Protein AF-A0A9X7W2S7-F1 (afdb_monomer_lite)

Sequence (105 aa):
MTNEELRSALQFMMDQVHQTAVSKGWYEQPVAFTTHIALAHSELSEALEADRKNHGRDKVAEELADVLIRTLDMAAAHNLDLAGALVEKMEKNKSRSYRHGGLKY

Foldseek 3Di:
DDLVVQLVVLLVLLCVLQVVCVVVVVPVDQDDLVNLVVQLVVLVVQLVVCVVVVVDPVSNVVSVVSNVSSVSNSCVSVVHSVSVVVSVVVVVVVPDDDCPPVDDD

InterPro domains:
  IPR004518 NTP pyrophosphohydrolase MazG-like domain [PF03819] (41-97)

Organism: NCBI:txid2931921

Radius of gyration: 16.15 Å; chains: 1; bounding box: 36×32×43 Å

pLDDT: mean 94.14, std 9.91, range [49.78, 98.69]

Structure (mmCIF, N/CA/C/O backbone):
data_AF-A0A9X7W2S7-F1
#
_entry.id   AF-A0A9X7W2S7-F1
#
loop_
_atom_site.group_PDB
_atom_site.id
_atom_site.type_symbol
_atom_site.label_atom_id
_atom_site.label_alt_id
_atom_site.label_comp_id
_atom_site.label_asym_id
_atom_site.label_entity_id
_atom_site.label_seq_id
_atom_site.pdbx_PDB_ins_code
_atom_site.Cartn_x
_atom_site.Cartn_y
_atom_site.Cartn_z
_atom_site.occupancy
_atom_site.B_iso_or_equiv
_atom_site.auth_seq_id
_atom_site.auth_comp_id
_atom_site.auth_asym_id
_atom_site.auth_atom_id
_atom_site.pdbx_PDB_model_num
ATOM 1 N N . MET A 1 1 ? -7.680 18.663 8.615 1.00 79.00 1 MET A N 1
ATOM 2 C CA . MET A 1 1 ? -8.279 17.391 8.200 1.00 79.00 1 MET A CA 1
ATOM 3 C C . MET A 1 1 ? -8.768 16.657 9.441 1.00 79.00 1 MET A C 1
ATOM 5 O O . MET A 1 1 ? -7.962 16.443 10.342 1.00 79.00 1 MET A O 1
ATOM 9 N N . THR A 1 2 ? -10.060 16.361 9.543 1.00 93.75 2 THR A N 1
ATOM 10 C CA . THR A 1 2 ? -10.662 15.541 10.603 1.00 93.75 2 THR A CA 1
ATOM 11 C C . THR A 1 2 ? -10.361 14.054 10.370 1.00 93.75 2 THR A C 1
ATOM 13 O O . THR A 1 2 ? -9.898 13.664 9.298 1.00 93.75 2 THR A O 1
ATOM 16 N N . ASN A 1 3 ? -10.632 13.201 11.363 1.00 92.88 3 ASN A N 1
ATOM 17 C CA . ASN A 1 3 ? -10.492 11.747 11.210 1.00 92.88 3 ASN A CA 1
ATOM 18 C C . ASN A 1 3 ? -11.445 11.174 10.151 1.00 92.88 3 ASN A C 1
ATOM 20 O O . ASN A 1 3 ? -11.099 10.221 9.459 1.00 92.88 3 ASN A O 1
ATOM 24 N N . GLU A 1 4 ? -12.619 11.781 9.998 1.00 95.00 4 GLU A N 1
ATOM 25 C CA . GLU A 1 4 ? -13.593 11.422 8.970 1.00 95.00 4 GLU A CA 1
ATOM 26 C C . GLU A 1 4 ? -13.116 11.828 7.570 1.00 95.00 4 GLU A C 1
ATOM 28 O O . GLU A 1 4 ? -13.181 11.024 6.639 1.00 95.00 4 GLU A O 1
ATOM 33 N N . GLU A 1 5 ? -12.554 13.033 7.428 1.00 96.25 5 GLU A N 1
ATOM 34 C CA . GLU A 1 5 ? -11.942 13.485 6.174 1.00 96.25 5 GLU A CA 1
ATOM 35 C C . GLU A 1 5 ? -10.741 12.602 5.797 1.00 96.25 5 GLU A C 1
ATOM 37 O O . GLU A 1 5 ? -10.611 12.206 4.641 1.00 96.25 5 GLU A O 1
ATOM 42 N N . LEU A 1 6 ? -9.902 12.220 6.772 1.00 94.62 6 LEU A N 1
ATOM 43 C CA . LEU A 1 6 ? -8.776 11.305 6.553 1.00 94.62 6 LEU A CA 1
ATOM 44 C C . LEU A 1 6 ? -9.254 9.920 6.102 1.00 94.62 6 LEU A C 1
ATOM 46 O O . LEU A 1 6 ? -8.735 9.384 5.123 1.00 94.62 6 LEU A O 1
ATOM 50 N N . ARG A 1 7 ? -10.254 9.349 6.787 1.00 96.56 7 ARG A N 1
ATOM 51 C CA . ARG A 1 7 ? -10.842 8.057 6.412 1.00 96.56 7 ARG A CA 1
ATOM 52 C C . ARG A 1 7 ? -11.393 8.099 4.989 1.00 96.56 7 ARG A C 1
ATOM 54 O O . ARG A 1 7 ? -11.119 7.196 4.207 1.00 96.56 7 ARG A O 1
ATOM 61 N N . SER A 1 8 ? -12.125 9.159 4.655 1.00 97.56 8 SER A N 1
ATOM 62 C CA . SER A 1 8 ? -12.715 9.347 3.327 1.00 97.56 8 SER A CA 1
ATOM 63 C C . SER A 1 8 ? -11.643 9.466 2.244 1.00 97.56 8 SER A C 1
ATOM 65 O O . SER A 1 8 ? -11.761 8.841 1.195 1.00 97.56 8 SER A O 1
ATOM 67 N N . ALA A 1 9 ? -10.561 10.204 2.512 1.00 97.12 9 ALA A N 1
ATOM 68 C CA . ALA A 1 9 ? -9.435 10.320 1.590 1.00 97.12 9 ALA A CA 1
ATOM 69 C C . ALA A 1 9 ? -8.731 8.971 1.358 1.00 97.12 9 ALA A C 1
ATOM 71 O O . ALA A 1 9 ? -8.415 8.629 0.221 1.00 97.12 9 ALA A O 1
ATOM 72 N N . LEU A 1 10 ? -8.515 8.182 2.416 1.00 97.00 10 LEU A N 1
ATOM 73 C CA . LEU A 1 10 ? -7.938 6.837 2.313 1.00 97.00 10 LEU A CA 1
ATOM 74 C C . LEU A 1 10 ? -8.834 5.884 1.528 1.00 97.00 10 LEU A C 1
ATOM 76 O O . LEU A 1 10 ? -8.336 5.188 0.648 1.00 97.00 10 LEU A O 1
ATOM 80 N N . GLN A 1 11 ? -10.139 5.890 1.804 1.00 98.12 11 GLN A N 1
ATOM 81 C CA . GLN A 1 11 ? -11.098 5.080 1.059 1.00 98.12 11 GL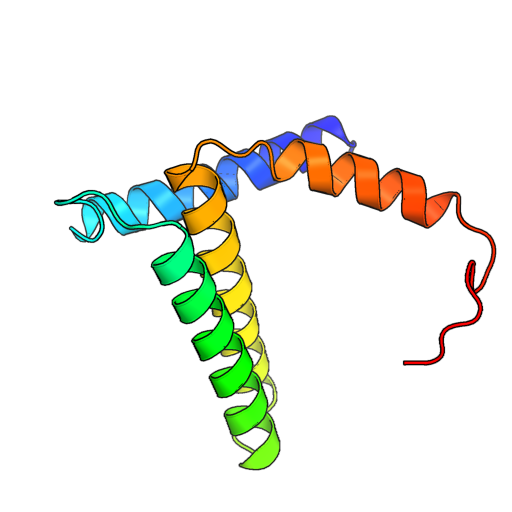N A CA 1
ATOM 82 C C . GLN A 1 11 ? -11.091 5.453 -0.427 1.00 98.12 11 GLN A C 1
ATOM 84 O O . GLN A 1 11 ? -10.988 4.577 -1.277 1.00 98.12 11 GLN A O 1
ATOM 89 N N . PHE A 1 12 ? -11.094 6.751 -0.740 1.00 98.19 12 PHE A N 1
ATOM 90 C CA . PHE A 1 12 ? -10.993 7.222 -2.118 1.00 98.19 12 PHE A CA 1
ATOM 91 C C . PHE A 1 12 ? -9.719 6.711 -2.810 1.00 98.19 12 PHE A C 1
ATOM 93 O O . PHE A 1 12 ? -9.786 6.225 -3.936 1.00 98.19 12 PHE A O 1
ATOM 100 N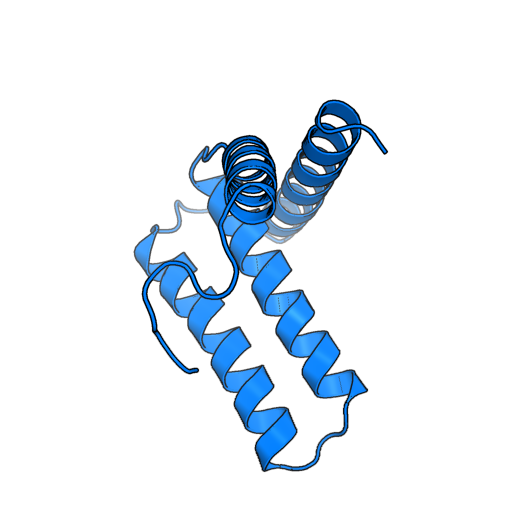 N . MET A 1 13 ? -8.560 6.764 -2.143 1.00 98.31 13 MET A N 1
ATOM 101 C CA . MET A 1 13 ? -7.310 6.231 -2.703 1.00 98.31 13 MET A CA 1
ATOM 102 C C . MET A 1 13 ? -7.368 4.716 -2.934 1.00 98.31 13 MET A C 1
ATOM 104 O O . MET A 1 13 ? -6.924 4.257 -3.985 1.00 98.31 13 MET A O 1
ATOM 108 N N . MET A 1 14 ? -7.931 3.949 -1.992 1.00 98.50 14 MET A N 1
ATOM 109 C CA . MET A 1 14 ? -8.139 2.503 -2.153 1.00 98.50 14 MET A CA 1
ATOM 110 C C . MET A 1 14 ? -8.990 2.201 -3.385 1.00 98.50 14 MET A C 1
ATOM 112 O O . MET A 1 14 ? -8.601 1.375 -4.209 1.00 98.50 14 MET A O 1
ATOM 116 N N . ASP A 1 15 ? -10.101 2.919 -3.545 1.00 98.25 15 ASP A N 1
ATOM 117 C CA . ASP A 1 15 ? -11.012 2.732 -4.669 1.00 98.25 15 ASP A CA 1
ATOM 118 C C . ASP A 1 15 ? -10.322 3.054 -6.002 1.00 98.25 15 ASP A C 1
ATOM 120 O O . ASP A 1 15 ? -10.442 2.288 -6.955 1.00 98.25 15 ASP A O 1
ATOM 124 N N . GLN A 1 16 ? -9.558 4.150 -6.081 1.00 98.69 16 GLN A N 1
ATOM 125 C CA . GLN A 1 16 ? -8.836 4.532 -7.302 1.00 98.69 16 GLN A CA 1
ATOM 126 C C . GLN A 1 16 ? -7.755 3.521 -7.693 1.00 98.69 16 GLN A C 1
ATOM 128 O O . GLN A 1 16 ? -7.644 3.142 -8.864 1.00 98.69 16 GLN A O 1
ATOM 133 N N . VAL A 1 17 ? -6.967 3.069 -6.717 1.00 98.44 17 VAL A N 1
ATOM 134 C CA . VAL A 1 17 ? -5.928 2.059 -6.932 1.00 98.44 17 VAL A CA 1
ATOM 135 C C . VAL A 1 17 ? -6.554 0.753 -7.420 1.00 98.44 17 VAL A C 1
ATOM 137 O O . VAL A 1 17 ? -6.137 0.216 -8.449 1.00 98.44 17 VAL A O 1
ATOM 140 N N . HIS A 1 18 ? -7.601 0.283 -6.741 1.00 98.56 18 HIS A N 1
ATOM 141 C CA . HIS A 1 18 ? -8.242 -0.980 -7.080 1.00 98.56 18 HIS A CA 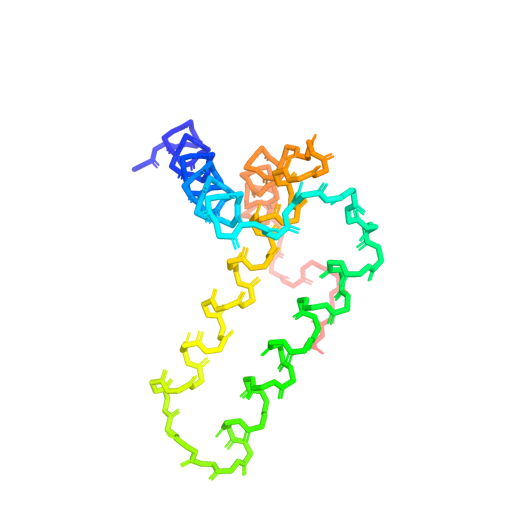1
ATOM 142 C C . HIS A 1 18 ? -8.957 -0.925 -8.434 1.00 98.56 18 HIS A C 1
ATOM 144 O O . HIS A 1 18 ? -8.789 -1.816 -9.264 1.00 98.56 18 HIS A O 1
ATOM 150 N N . GLN A 1 19 ? -9.685 0.160 -8.722 1.00 98.62 19 GLN A N 1
ATOM 151 C CA . GLN A 1 19 ? -10.308 0.374 -10.034 1.00 98.62 19 GLN A CA 1
ATOM 152 C C . GLN A 1 19 ? -9.270 0.377 -11.157 1.00 98.62 19 GLN A C 1
ATOM 154 O O . GLN A 1 19 ? -9.499 -0.217 -12.212 1.00 98.62 19 GLN A O 1
ATOM 159 N N . THR A 1 20 ? -8.108 0.993 -10.927 1.00 98.69 20 THR A N 1
ATOM 160 C CA . THR A 1 20 ? -7.004 0.959 -11.888 1.00 98.69 20 THR A CA 1
ATOM 161 C C . THR A 1 20 ? -6.535 -0.475 -12.110 1.00 98.69 20 THR A C 1
ATOM 163 O O . THR A 1 20 ? -6.430 -0.902 -13.260 1.00 98.69 20 THR A O 1
ATOM 166 N N . ALA A 1 21 ? -6.319 -1.251 -11.047 1.00 98.38 21 ALA A N 1
ATOM 167 C CA . ALA A 1 21 ? -5.876 -2.635 -11.164 1.00 98.38 21 ALA A CA 1
ATOM 168 C C . ALA A 1 21 ? -6.902 -3.526 -11.898 1.00 98.38 21 ALA A C 1
ATOM 170 O O . ALA A 1 21 ? -6.539 -4.269 -12.813 1.00 98.38 21 ALA A O 1
ATOM 171 N N . VAL A 1 22 ? -8.194 -3.377 -11.590 1.00 98.44 22 VAL A N 1
ATOM 172 C CA . VAL A 1 22 ? -9.296 -4.044 -12.305 1.00 98.44 22 VAL A CA 1
ATOM 173 C C . VAL A 1 22 ? -9.304 -3.657 -13.785 1.00 98.44 22 VAL A C 1
ATOM 175 O O . VAL A 1 22 ? -9.349 -4.534 -14.644 1.00 98.44 22 VAL A O 1
ATOM 178 N N . SER A 1 23 ? -9.176 -2.365 -14.110 1.00 98.50 23 SER A N 1
ATOM 179 C CA . SER A 1 23 ? -9.162 -1.881 -15.502 1.00 98.50 23 SER A CA 1
ATOM 180 C C . SER A 1 23 ? -7.989 -2.416 -16.334 1.00 98.50 23 SER A C 1
ATOM 182 O O . SER A 1 23 ? -8.039 -2.403 -17.564 1.00 98.50 23 SER A O 1
ATOM 184 N N . LYS A 1 24 ? -6.926 -2.882 -15.669 1.00 98.12 24 LYS A N 1
ATOM 185 C CA . LYS A 1 24 ? -5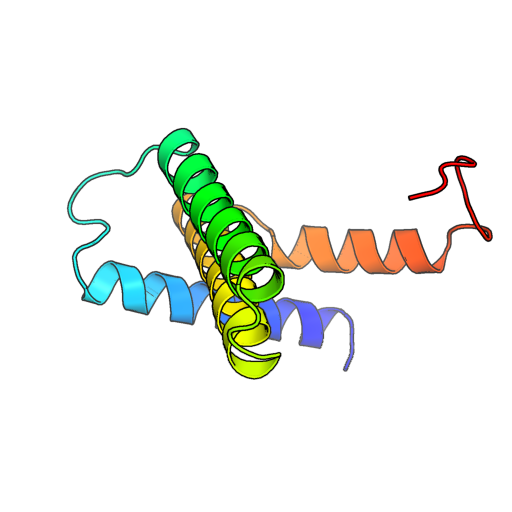.737 -3.482 -16.286 1.00 98.12 24 LYS A CA 1
ATOM 186 C C . LYS A 1 24 ? -5.806 -5.010 -16.371 1.00 98.12 24 LYS A C 1
ATOM 188 O O . LYS A 1 24 ? -4.850 -5.609 -16.850 1.00 98.12 24 LYS A O 1
ATOM 193 N N . GLY A 1 25 ? -6.906 -5.628 -15.937 1.00 98.00 25 GLY A N 1
ATOM 194 C CA . GLY A 1 25 ? -7.122 -7.074 -16.032 1.00 98.00 25 GLY A CA 1
ATOM 195 C C . GLY A 1 25 ? -6.481 -7.895 -14.908 1.00 98.00 25 GLY A C 1
ATOM 196 O O . GLY A 1 25 ? -6.481 -9.119 -14.974 1.00 98.00 25 GLY A O 1
ATOM 197 N N . TRP A 1 26 ? -5.973 -7.266 -13.841 1.00 97.69 26 TRP A N 1
ATOM 198 C CA . TRP A 1 26 ? -5.319 -7.995 -12.740 1.00 97.69 26 TRP A CA 1
ATOM 199 C C . TRP A 1 26 ? -6.273 -8.870 -11.912 1.00 97.69 26 TRP A C 1
ATOM 201 O O . TRP A 1 26 ? -5.819 -9.731 -11.164 1.00 97.69 26 TRP A O 1
ATOM 211 N N . TYR A 1 27 ? -7.583 -8.671 -12.077 1.00 97.62 27 TYR A N 1
ATOM 212 C CA . TYR A 1 27 ? -8.647 -9.370 -11.354 1.00 97.62 27 TYR A CA 1
ATOM 213 C C . TYR A 1 27 ? -9.618 -10.118 -12.282 1.00 97.62 27 TYR A C 1
ATOM 215 O O . TYR A 1 27 ? -10.770 -10.348 -11.923 1.00 97.62 27 TYR A O 1
ATOM 223 N N . GLU A 1 28 ? -9.175 -10.528 -13.478 1.00 97.31 28 GLU A N 1
ATOM 224 C CA . GLU A 1 28 ? -9.955 -11.447 -14.332 1.00 97.31 28 GLU A CA 1
ATOM 225 C C . GLU A 1 28 ? -10.194 -12.811 -13.657 1.00 97.31 28 GLU A C 1
ATOM 227 O O . GLU A 1 28 ? -11.138 -13.525 -13.996 1.00 97.31 28 GLU A O 1
ATOM 232 N N . GLN A 1 29 ? -9.346 -13.164 -12.687 1.00 96.25 29 GLN A N 1
ATOM 233 C CA . GLN A 1 29 ? -9.504 -14.300 -11.785 1.00 96.25 29 GLN A CA 1
ATOM 234 C C . GLN A 1 29 ? -9.316 -13.843 -10.331 1.00 96.25 29 GLN A C 1
ATOM 236 O O . GLN A 1 29 ? -8.608 -12.863 -10.087 1.00 96.25 29 GLN A O 1
ATOM 241 N N . PRO A 1 30 ? -9.897 -14.557 -9.348 1.00 94.06 30 PRO A N 1
ATOM 242 C CA . PRO A 1 30 ? -9.638 -14.281 -7.942 1.00 94.06 30 PRO A CA 1
ATOM 243 C C . PRO A 1 30 ? -8.146 -14.399 -7.610 1.00 94.06 30 PRO A C 1
ATOM 245 O O . PRO A 1 30 ? -7.512 -15.415 -7.901 1.00 94.06 30 PRO A O 1
ATOM 248 N N . VAL A 1 31 ? -7.601 -13.381 -6.946 1.00 97.25 31 VAL A N 1
ATOM 249 C CA . VAL A 1 31 ? -6.222 -13.379 -6.447 1.00 97.25 31 VAL A CA 1
ATOM 250 C C . VAL A 1 31 ? -6.231 -13.756 -4.966 1.00 97.25 31 VAL A C 1
ATOM 252 O O . VAL A 1 31 ? -7.031 -13.256 -4.175 1.00 97.25 31 VAL A O 1
ATOM 255 N N . ALA A 1 32 ? -5.364 -14.688 -4.573 1.00 97.81 32 ALA A N 1
ATOM 256 C CA . ALA A 1 32 ? -5.266 -15.116 -3.183 1.00 97.81 32 ALA A CA 1
ATOM 257 C C . ALA A 1 32 ? -4.612 -14.032 -2.312 1.00 97.81 32 ALA A C 1
ATOM 259 O O . ALA A 1 32 ? -3.648 -13.387 -2.724 1.00 97.81 32 ALA A O 1
ATOM 260 N N . PHE A 1 33 ? -5.055 -13.916 -1.057 1.00 97.75 33 PHE A N 1
ATOM 261 C CA . PHE A 1 33 ? -4.470 -12.978 -0.089 1.00 97.75 33 PHE A CA 1
ATOM 262 C C . PHE A 1 33 ? -2.958 -13.174 0.080 1.00 97.75 33 PHE A C 1
ATOM 264 O O . PHE A 1 33 ? -2.194 -12.215 0.147 1.00 97.75 33 PHE A O 1
ATOM 271 N N . THR A 1 34 ? -2.497 -14.427 0.077 1.00 98.25 34 THR A N 1
ATOM 272 C CA . THR A 1 34 ? -1.070 -14.765 0.162 1.00 98.25 34 THR A CA 1
ATOM 273 C C . THR A 1 34 ? -0.263 -14.235 -1.021 1.00 98.25 34 THR A C 1
ATOM 275 O O . THR A 1 34 ? 0.886 -13.840 -0.835 1.00 98.25 34 THR A O 1
ATOM 278 N N . THR A 1 35 ? -0.855 -14.180 -2.217 1.00 98.31 35 THR A N 1
ATOM 279 C CA . THR A 1 35 ? -0.221 -13.590 -3.401 1.00 98.31 35 THR A CA 1
ATOM 280 C C . THR A 1 35 ? -0.048 -12.086 -3.224 1.00 98.31 35 THR A C 1
ATOM 282 O O . THR A 1 35 ? 1.044 -11.577 -3.456 1.00 98.31 35 THR A O 1
ATOM 285 N N . HIS A 1 36 ? -1.070 -11.377 -2.738 1.00 98.31 36 HIS A N 1
ATOM 286 C CA . HIS A 1 36 ? -0.949 -9.945 -2.454 1.00 98.31 36 HIS A CA 1
ATOM 287 C C . HIS A 1 36 ? 0.111 -9.632 -1.393 1.00 98.31 36 HIS A C 1
ATOM 289 O O . HIS A 1 36 ? 0.883 -8.691 -1.563 1.00 98.31 36 HIS A O 1
ATOM 295 N N . ILE A 1 37 ? 0.203 -10.447 -0.336 1.00 98.38 37 ILE A N 1
ATOM 296 C CA . ILE A 1 37 ? 1.259 -10.310 0.677 1.00 98.38 37 ILE A CA 1
ATOM 297 C C . ILE A 1 37 ? 2.650 -10.458 0.049 1.00 98.38 37 ILE A C 1
ATOM 299 O O . ILE A 1 37 ? 3.542 -9.667 0.352 1.00 98.38 37 ILE A O 1
ATOM 303 N N . ALA A 1 38 ? 2.841 -11.442 -0.834 1.00 98.56 38 ALA A N 1
ATOM 304 C CA . ALA A 1 38 ? 4.114 -11.635 -1.523 1.00 98.56 38 ALA A CA 1
ATOM 305 C C . ALA A 1 38 ? 4.459 -10.456 -2.450 1.00 98.56 38 ALA A C 1
ATOM 307 O O . ALA A 1 38 ? 5.605 -10.016 -2.453 1.00 98.56 38 ALA A O 1
ATOM 308 N N . LEU A 1 39 ? 3.475 -9.906 -3.171 1.00 98.25 39 LEU A N 1
ATOM 309 C CA . LEU A 1 39 ? 3.659 -8.720 -4.017 1.00 98.25 39 LEU A CA 1
ATOM 310 C C . LEU A 1 39 ? 4.031 -7.479 -3.194 1.00 98.25 39 LEU A C 1
ATOM 312 O O . LEU A 1 39 ? 4.956 -6.764 -3.543 1.00 98.25 39 LEU A O 1
ATOM 316 N N . ALA A 1 40 ? 3.379 -7.232 -2.057 1.00 98.25 40 ALA A N 1
ATOM 317 C CA . ALA A 1 40 ? 3.769 -6.119 -1.187 1.00 98.25 40 ALA A CA 1
ATOM 318 C C . ALA A 1 40 ? 5.197 -6.291 -0.624 1.00 98.25 40 ALA A C 1
ATOM 320 O O . ALA A 1 40 ? 5.922 -5.315 -0.435 1.00 98.25 40 ALA A O 1
ATOM 321 N N . HIS A 1 41 ? 5.616 -7.535 -0.363 1.00 98.44 41 HIS A N 1
ATOM 322 C CA . HIS A 1 41 ? 6.979 -7.836 0.076 1.00 98.44 41 HIS A CA 1
ATOM 323 C C . HIS A 1 41 ? 8.019 -7.581 -1.023 1.00 98.44 41 HIS A C 1
ATOM 325 O O . HIS A 1 41 ? 9.130 -7.146 -0.706 1.00 98.44 41 HIS A O 1
ATOM 331 N N . SER A 1 42 ? 7.693 -7.845 -2.295 1.00 98.56 42 SER A N 1
ATOM 332 C CA . SER A 1 42 ? 8.625 -7.565 -3.389 1.00 98.56 42 SER A CA 1
ATOM 333 C C . SER A 1 42 ? 8.905 -6.070 -3.502 1.00 98.56 42 SER A C 1
ATOM 335 O O . SER A 1 42 ? 10.077 -5.717 -3.501 1.00 98.56 42 SER A O 1
ATOM 337 N N . GLU A 1 43 ? 7.894 -5.197 -3.414 1.00 98.62 43 GLU A N 1
ATOM 338 C CA . GLU A 1 43 ? 8.118 -3.737 -3.487 1.00 98.62 43 GLU A CA 1
ATOM 339 C C . GLU A 1 43 ? 8.994 -3.225 -2.320 1.00 98.62 43 GLU A C 1
ATOM 341 O O . GLU A 1 43 ? 9.878 -2.386 -2.486 1.00 98.62 43 GLU A O 1
ATOM 346 N N . LEU A 1 44 ? 8.840 -3.797 -1.115 1.00 98.62 44 LEU A N 1
ATOM 347 C CA . LEU A 1 44 ? 9.746 -3.506 0.010 1.00 98.62 44 LEU A CA 1
ATOM 348 C C . LEU A 1 44 ? 11.192 -3.942 -0.277 1.00 98.62 44 LEU A C 1
ATOM 350 O O . LEU A 1 44 ? 12.142 -3.287 0.162 1.00 98.62 44 LEU A O 1
ATOM 354 N N . SER A 1 45 ? 11.365 -5.057 -0.986 1.00 98.56 45 SER A N 1
ATOM 355 C CA . SER A 1 45 ? 12.684 -5.554 -1.388 1.00 98.56 45 SER A CA 1
ATOM 356 C C . SER A 1 45 ? 13.301 -4.679 -2.480 1.00 98.56 45 SER A C 1
ATOM 358 O O . SER A 1 45 ? 14.510 -4.446 -2.449 1.00 98.56 45 SER A O 1
ATOM 360 N N . GLU A 1 46 ? 12.488 -4.140 -3.390 1.00 98.62 46 GLU A N 1
ATOM 361 C CA . GLU A 1 46 ? 12.912 -3.177 -4.411 1.00 98.62 46 GLU A CA 1
ATOM 362 C C . GLU A 1 46 ? 13.353 -1.851 -3.775 1.00 98.62 46 GLU A C 1
ATOM 364 O O . GLU A 1 46 ? 14.434 -1.350 -4.095 1.00 98.62 46 GLU A O 1
ATOM 369 N N . ALA A 1 47 ? 12.623 -1.349 -2.770 1.00 98.62 47 ALA A N 1
ATOM 370 C CA . ALA A 1 47 ? 13.032 -0.173 -1.997 1.00 98.62 47 ALA A CA 1
ATOM 371 C C . ALA A 1 47 ? 14.399 -0.374 -1.313 1.00 98.62 47 ALA A C 1
ATOM 373 O O . ALA A 1 47 ? 15.273 0.498 -1.373 1.00 98.62 47 ALA A O 1
ATOM 374 N N . LEU A 1 48 ? 14.611 -1.543 -0.695 1.00 98.44 48 LEU A N 1
ATOM 375 C CA . LEU A 1 48 ? 15.894 -1.916 -0.092 1.00 98.44 48 LEU A CA 1
ATOM 376 C C . LEU A 1 48 ? 17.010 -2.019 -1.140 1.00 98.44 48 LEU A C 1
ATOM 378 O O . LEU A 1 48 ? 18.145 -1.605 -0.897 1.00 98.44 48 LEU A O 1
ATOM 382 N N . GLU A 1 49 ? 16.714 -2.590 -2.305 1.00 98.62 49 GLU A N 1
ATOM 383 C CA . GLU A 1 49 ? 17.676 -2.703 -3.394 1.00 98.62 49 GLU A CA 1
ATOM 384 C C . GLU A 1 49 ? 18.083 -1.331 -3.940 1.00 98.62 49 GLU A C 1
ATOM 386 O O . GLU A 1 49 ? 19.280 -1.096 -4.138 1.00 98.62 49 GLU A O 1
ATOM 391 N N . ALA A 1 50 ? 17.120 -0.430 -4.141 1.00 98.50 50 ALA A N 1
ATOM 392 C CA . ALA A 1 50 ? 17.354 0.930 -4.605 1.00 98.50 50 ALA A CA 1
ATOM 393 C C . ALA A 1 50 ? 18.281 1.707 -3.657 1.00 98.50 50 ALA A C 1
ATOM 395 O O . ALA A 1 50 ? 19.226 2.353 -4.121 1.00 98.50 50 ALA A O 1
ATOM 396 N N . ASP A 1 51 ? 18.071 1.585 -2.343 1.00 98.31 51 ASP A N 1
ATOM 397 C CA . ASP A 1 51 ? 18.951 2.172 -1.327 1.00 98.31 51 ASP A CA 1
ATOM 398 C C . ASP A 1 51 ? 20.357 1.553 -1.381 1.00 98.31 51 ASP A C 1
ATOM 400 O O . ASP A 1 51 ? 21.353 2.251 -1.582 1.00 98.31 51 ASP A O 1
ATOM 404 N N . ARG A 1 52 ? 20.447 0.216 -1.334 1.00 98.31 52 ARG A N 1
ATOM 405 C CA . ARG A 1 52 ? 21.726 -0.516 -1.327 1.00 98.31 52 ARG A CA 1
ATOM 406 C C . ARG A 1 52 ? 22.578 -0.245 -2.568 1.00 98.31 52 ARG A C 1
ATOM 408 O O . ARG A 1 52 ? 23.808 -0.265 -2.490 1.00 98.31 52 ARG A O 1
ATOM 415 N N . LYS A 1 53 ? 21.942 -0.046 -3.723 1.00 98.25 53 LYS A N 1
ATOM 416 C CA . LYS A 1 53 ? 22.614 0.236 -4.999 1.00 98.25 53 LYS A CA 1
ATOM 417 C C . LYS A 1 53 ? 22.816 1.731 -5.266 1.00 98.25 53 LYS A C 1
ATOM 419 O O . LYS A 1 53 ? 23.371 2.072 -6.307 1.00 98.25 53 LYS A O 1
ATOM 424 N N . ASN A 1 54 ? 22.447 2.615 -4.335 1.00 96.75 54 ASN A N 1
ATOM 425 C CA . ASN A 1 54 ? 22.538 4.071 -4.482 1.00 96.75 54 ASN A CA 1
ATOM 426 C C . ASN A 1 54 ? 21.796 4.608 -5.721 1.00 96.75 54 ASN A C 1
ATOM 428 O O . ASN A 1 54 ? 22.271 5.533 -6.380 1.00 96.75 54 ASN A O 1
ATOM 432 N N . HIS A 1 55 ? 20.617 4.061 -6.035 1.00 97.31 55 HIS A N 1
ATOM 433 C CA . HIS A 1 55 ? 19.773 4.551 -7.136 1.00 97.31 55 HIS A CA 1
ATOM 434 C C . HIS A 1 55 ? 19.126 5.922 -6.850 1.00 97.31 55 HIS A C 1
ATOM 436 O O . HIS A 1 55 ?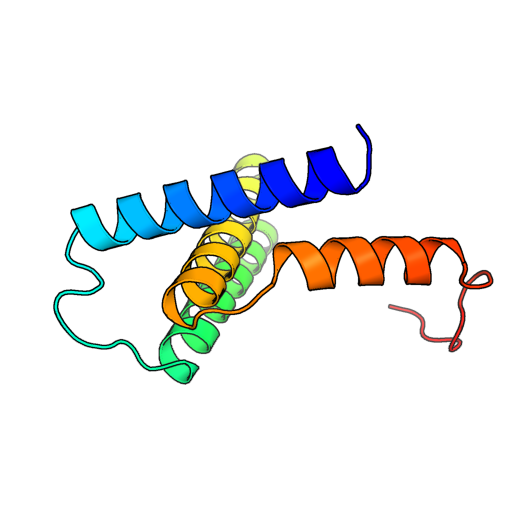 18.472 6.493 -7.719 1.00 97.31 55 HIS A O 1
ATOM 442 N N . GLY A 1 56 ? 19.332 6.475 -5.651 1.00 97.50 56 GLY A N 1
ATOM 443 C CA . GLY A 1 56 ? 18.852 7.795 -5.254 1.00 97.50 56 GLY A CA 1
ATOM 444 C C . GLY A 1 56 ? 17.531 7.753 -4.487 1.00 97.50 56 GLY A C 1
ATOM 445 O O . GLY A 1 56 ? 16.777 6.783 -4.535 1.00 97.50 56 GLY A O 1
ATOM 446 N N . ARG A 1 57 ? 17.259 8.835 -3.746 1.00 97.44 57 ARG A N 1
ATOM 447 C CA . ARG A 1 57 ? 16.090 8.934 -2.856 1.00 97.44 57 ARG A CA 1
ATOM 448 C C . ARG A 1 57 ? 14.762 8.899 -3.601 1.00 97.44 57 ARG A C 1
ATOM 450 O O . ARG A 1 57 ? 13.802 8.368 -3.058 1.00 97.44 57 ARG A O 1
ATOM 457 N N . ASP A 1 58 ? 14.728 9.427 -4.820 1.00 98.31 58 ASP A N 1
ATOM 458 C CA . ASP A 1 58 ? 13.511 9.448 -5.632 1.00 98.31 58 ASP A CA 1
ATOM 459 C C . ASP A 1 58 ? 13.082 8.026 -5.995 1.00 98.31 58 ASP A C 1
ATOM 461 O O . ASP A 1 58 ? 11.915 7.687 -5.826 1.00 98.31 58 ASP A O 1
ATOM 465 N N . LYS A 1 59 ? 14.035 7.155 -6.364 1.00 98.31 59 LYS A N 1
ATOM 466 C CA . LYS A 1 59 ? 13.730 5.748 -6.643 1.00 98.31 59 LYS A CA 1
ATOM 467 C C . LYS A 1 59 ? 13.287 5.008 -5.383 1.00 98.31 59 LYS A C 1
ATOM 469 O O . LYS A 1 59 ? 12.301 4.295 -5.425 1.00 98.31 59 LYS A O 1
ATOM 474 N N . VAL A 1 60 ? 13.935 5.232 -4.238 1.00 98.50 60 VAL A N 1
ATOM 475 C CA . VAL A 1 60 ? 13.472 4.651 -2.960 1.00 98.50 60 VAL A CA 1
ATOM 476 C C . VAL A 1 60 ? 12.041 5.097 -2.624 1.00 98.50 60 VAL A C 1
ATOM 478 O O . VAL A 1 60 ? 11.242 4.293 -2.154 1.00 98.50 60 VAL A O 1
ATOM 481 N N . ALA A 1 61 ? 11.700 6.368 -2.859 1.00 98.56 61 ALA A N 1
ATOM 482 C CA . ALA A 1 61 ? 10.358 6.889 -2.611 1.00 98.56 61 ALA A CA 1
ATOM 483 C C . ALA A 1 61 ? 9.308 6.302 -3.568 1.00 98.56 61 ALA A C 1
ATOM 485 O O . ALA A 1 61 ? 8.191 6.040 -3.131 1.00 98.56 61 ALA A O 1
ATOM 486 N N . GLU A 1 62 ? 9.671 6.081 -4.834 1.00 98.62 62 GLU A N 1
ATOM 487 C CA . GLU A 1 62 ? 8.845 5.388 -5.830 1.00 98.62 62 GLU A CA 1
ATOM 488 C C . GLU A 1 62 ? 8.493 3.971 -5.358 1.00 98.62 62 GLU A C 1
ATOM 490 O O . GLU A 1 62 ? 7.313 3.659 -5.227 1.00 98.62 62 GLU A O 1
ATOM 495 N N . GLU A 1 63 ? 9.484 3.175 -4.946 1.00 98.69 63 GLU A N 1
ATOM 496 C CA . GLU A 1 63 ? 9.235 1.806 -4.465 1.00 98.69 63 GLU A CA 1
ATOM 497 C C . GLU A 1 63 ? 8.381 1.775 -3.185 1.00 98.69 63 GLU A C 1
ATOM 499 O O . GLU A 1 63 ? 7.508 0.927 -3.002 1.00 98.69 63 GLU A O 1
ATOM 504 N N . LEU A 1 64 ? 8.574 2.736 -2.275 1.00 98.69 64 LEU A N 1
ATOM 505 C CA . LEU A 1 64 ? 7.714 2.864 -1.093 1.00 98.69 64 LEU A CA 1
ATOM 506 C C . LEU A 1 64 ? 6.280 3.283 -1.452 1.00 98.69 64 LEU A C 1
ATOM 508 O O . LEU A 1 64 ? 5.343 2.914 -0.737 1.00 98.69 64 LEU A O 1
ATOM 512 N N . ALA A 1 65 ? 6.089 4.043 -2.531 1.00 98.56 65 ALA A N 1
ATOM 513 C CA . ALA A 1 65 ? 4.758 4.331 -3.048 1.00 98.56 65 ALA A CA 1
ATOM 514 C C . ALA A 1 65 ? 4.110 3.056 -3.603 1.00 98.56 65 ALA A C 1
ATOM 516 O O . ALA A 1 65 ? 2.938 2.811 -3.310 1.00 98.56 65 ALA A O 1
ATOM 517 N N . ASP A 1 66 ? 4.868 2.198 -4.285 1.00 98.69 66 ASP A N 1
ATOM 518 C CA . ASP A 1 66 ? 4.371 0.908 -4.767 1.00 98.69 66 ASP A CA 1
ATOM 519 C C . ASP A 1 66 ? 3.947 -0.011 -3.613 1.00 98.69 66 ASP A C 1
ATOM 521 O O . ASP A 1 66 ? 2.869 -0.609 -3.669 1.00 98.69 66 ASP A O 1
ATOM 525 N N . VAL A 1 67 ? 4.670 -0.019 -2.485 1.00 98.62 67 VAL A N 1
ATOM 526 C CA . VAL A 1 67 ? 4.228 -0.712 -1.254 1.00 98.62 67 VAL A CA 1
ATOM 527 C C . VAL A 1 67 ? 2.849 -0.226 -0.792 1.00 98.62 67 VAL A C 1
ATOM 529 O O . VAL A 1 67 ? 1.987 -1.036 -0.425 1.00 98.62 67 VAL A O 1
ATOM 532 N N . LEU A 1 68 ? 2.616 1.092 -0.797 1.00 98.50 68 LEU A N 1
ATOM 533 C CA . LEU A 1 68 ? 1.316 1.657 -0.429 1.00 98.50 68 LEU A CA 1
ATOM 534 C C . LEU A 1 68 ? 0.239 1.235 -1.427 1.00 98.50 68 LEU A C 1
ATOM 536 O O . LEU A 1 68 ? -0.816 0.771 -1.001 1.00 98.50 68 LEU A O 1
ATOM 540 N N . ILE A 1 69 ? 0.510 1.327 -2.729 1.00 98.69 69 ILE A N 1
ATOM 541 C CA . ILE A 1 69 ? -0.419 0.919 -3.789 1.00 98.69 69 ILE A CA 1
ATOM 542 C C . ILE A 1 69 ? -0.801 -0.556 -3.621 1.00 98.69 69 ILE A C 1
ATOM 544 O O . ILE A 1 69 ? -1.989 -0.868 -3.562 1.00 98.69 69 ILE A O 1
ATOM 548 N N . ARG A 1 70 ? 0.170 -1.463 -3.437 1.00 98.50 70 ARG A N 1
ATOM 549 C CA . ARG A 1 70 ? -0.098 -2.892 -3.189 1.00 98.50 70 ARG A CA 1
ATOM 550 C C . ARG A 1 70 ? -0.943 -3.117 -1.945 1.00 98.50 70 ARG A C 1
ATOM 552 O O . ARG A 1 70 ? -1.840 -3.956 -1.958 1.00 98.50 70 ARG A O 1
ATOM 559 N N . THR A 1 71 ? -0.676 -2.372 -0.877 1.00 98.62 71 THR A N 1
ATOM 560 C CA . THR A 1 71 ? -1.411 -2.503 0.386 1.00 98.62 71 THR A CA 1
ATOM 561 C C . THR A 1 71 ? -2.859 -2.029 0.252 1.00 98.62 71 THR A C 1
ATOM 563 O O . THR A 1 71 ? -3.769 -2.694 0.748 1.00 98.62 71 THR A O 1
ATOM 566 N N . LEU A 1 72 ? -3.079 -0.901 -0.430 1.00 98.56 72 LEU A N 1
ATOM 567 C CA . LEU A 1 72 ? -4.406 -0.335 -0.675 1.00 98.56 72 LEU A CA 1
ATOM 568 C C . LEU A 1 72 ? -5.232 -1.233 -1.606 1.00 98.56 72 LEU A C 1
ATOM 570 O O . LEU A 1 72 ? -6.382 -1.532 -1.286 1.00 98.56 72 LEU A O 1
ATOM 574 N N . ASP A 1 73 ? -4.632 -1.709 -2.702 1.00 98.62 73 ASP A N 1
ATOM 575 C CA . ASP A 1 73 ? -5.260 -2.644 -3.643 1.00 98.62 73 ASP A CA 1
ATOM 576 C C . ASP A 1 73 ? -5.658 -3.953 -2.950 1.00 98.62 73 ASP A C 1
ATOM 578 O O . ASP A 1 73 ? -6.810 -4.371 -3.020 1.00 98.62 73 ASP A O 1
ATOM 582 N N . MET A 1 74 ? -4.730 -4.554 -2.195 1.00 98.38 74 MET A N 1
ATOM 583 C CA . MET A 1 74 ? -4.980 -5.763 -1.407 1.00 98.38 74 MET A CA 1
ATOM 584 C C . MET A 1 74 ? -6.135 -5.561 -0.420 1.00 98.38 74 MET A C 1
ATOM 586 O O . MET A 1 74 ? -7.005 -6.421 -0.292 1.00 98.38 74 MET A O 1
ATOM 590 N N . ALA A 1 75 ? -6.161 -4.437 0.298 1.00 98.44 75 ALA A N 1
ATOM 591 C CA . ALA A 1 75 ? -7.235 -4.161 1.243 1.00 98.44 75 ALA A CA 1
ATOM 592 C C . ALA A 1 75 ? -8.596 -4.041 0.546 1.00 98.44 75 ALA A C 1
ATOM 594 O O . ALA A 1 75 ? -9.572 -4.608 1.037 1.00 98.44 75 ALA A O 1
ATOM 595 N N . ALA A 1 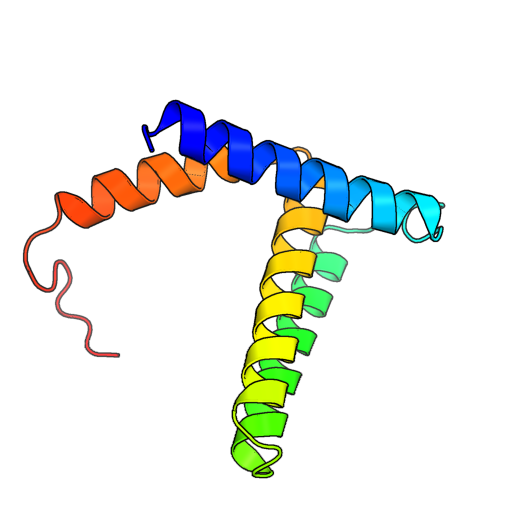76 ? -8.654 -3.370 -0.607 1.00 98.12 76 ALA A N 1
ATOM 596 C CA . ALA A 1 76 ? -9.870 -3.262 -1.406 1.00 98.12 76 ALA A CA 1
ATOM 597 C C . ALA A 1 76 ? -10.323 -4.631 -1.945 1.00 98.12 76 ALA A C 1
ATOM 599 O O . ALA A 1 76 ? -11.462 -5.033 -1.708 1.00 98.12 76 ALA A O 1
ATOM 600 N N . ALA A 1 77 ? -9.419 -5.394 -2.566 1.00 98.00 77 ALA A N 1
ATOM 601 C CA . ALA A 1 77 ? -9.698 -6.715 -3.132 1.00 98.00 77 ALA A CA 1
ATOM 602 C C . ALA A 1 77 ? -10.230 -7.723 -2.100 1.00 98.00 77 ALA A C 1
ATOM 604 O O . ALA A 1 77 ? -11.022 -8.609 -2.426 1.00 98.00 77 ALA A O 1
ATOM 605 N N . HIS A 1 78 ? -9.817 -7.577 -0.839 1.00 97.88 78 HIS A N 1
ATOM 606 C CA . HIS A 1 78 ? -10.238 -8.436 0.266 1.00 97.88 78 HIS A CA 1
ATOM 607 C C . HIS A 1 78 ? -11.302 -7.812 1.181 1.00 97.88 78 HIS A C 1
ATOM 609 O O . HIS A 1 78 ? -11.604 -8.388 2.226 1.00 97.88 78 HIS A O 1
ATOM 615 N N . ASN A 1 79 ? -11.911 -6.688 0.786 1.00 97.06 79 ASN A N 1
ATOM 616 C CA . ASN A 1 79 ? -12.968 -5.995 1.535 1.00 97.06 79 ASN A CA 1
ATOM 617 C C . ASN A 1 79 ? -12.574 -5.658 2.990 1.00 97.06 79 ASN A C 1
ATOM 619 O O . ASN A 1 79 ? -13.362 -5.832 3.922 1.00 97.06 79 ASN A O 1
ATOM 623 N N . LEU A 1 80 ? -11.337 -5.202 3.200 1.00 98.06 80 LEU A N 1
ATOM 624 C CA . LEU A 1 80 ? -10.817 -4.810 4.511 1.00 98.06 80 LEU A CA 1
ATOM 625 C C . LEU A 1 80 ? -11.062 -3.315 4.773 1.00 98.06 80 LEU A C 1
ATOM 627 O O . LEU A 1 80 ? -10.721 -2.475 3.942 1.00 98.06 80 LEU A O 1
ATOM 631 N N . ASP A 1 81 ? -11.549 -2.962 5.969 1.00 97.75 81 ASP A N 1
ATOM 632 C CA . ASP A 1 81 ? -11.664 -1.564 6.430 1.00 97.75 81 ASP A CA 1
ATOM 633 C C . ASP A 1 81 ? -10.298 -1.007 6.875 1.00 97.75 81 ASP A C 1
ATOM 635 O O . ASP A 1 81 ? -10.050 -0.722 8.050 1.00 97.75 81 ASP A O 1
ATOM 639 N N . LEU A 1 82 ? -9.369 -0.893 5.923 1.00 98.06 82 LEU A N 1
ATOM 640 C CA . LEU A 1 82 ? -8.021 -0.381 6.174 1.00 98.06 82 LEU A CA 1
ATOM 641 C C . LEU A 1 82 ? -8.046 1.092 6.602 1.00 98.06 82 LEU A C 1
ATOM 643 O O . LEU A 1 82 ? -7.288 1.484 7.489 1.00 98.06 82 LEU A O 1
ATOM 647 N N . ALA A 1 83 ? -8.928 1.902 6.011 1.00 97.00 83 ALA A N 1
ATOM 648 C CA . ALA A 1 83 ? -9.057 3.315 6.346 1.00 97.00 83 ALA A CA 1
ATOM 649 C C . ALA A 1 83 ? -9.482 3.515 7.813 1.00 97.00 83 ALA A C 1
ATOM 651 O O . ALA A 1 83 ? -8.853 4.298 8.530 1.00 97.00 83 ALA A O 1
ATOM 652 N N . GLY A 1 84 ? -10.497 2.776 8.282 1.00 97.06 84 GLY A N 1
ATOM 653 C CA . GLY A 1 84 ? -10.909 2.782 9.687 1.00 97.06 84 GLY A CA 1
ATOM 654 C C . GLY A 1 84 ? -9.790 2.305 10.613 1.00 97.06 84 GLY A C 1
ATOM 655 O O . GLY A 1 84 ? -9.410 3.017 11.547 1.00 97.06 84 GLY A O 1
ATOM 656 N N . ALA A 1 85 ? -9.180 1.158 10.294 1.00 97.69 85 ALA A N 1
ATOM 657 C CA . ALA A 1 85 ? -8.091 0.590 11.087 1.00 97.69 85 ALA A CA 1
ATOM 658 C C . ALA A 1 85 ? -6.889 1.543 11.222 1.00 97.69 85 ALA A C 1
ATOM 660 O O . ALA A 1 85 ? -6.287 1.638 12.297 1.00 97.69 85 ALA A O 1
ATOM 661 N N . LEU A 1 86 ? -6.533 2.270 10.156 1.00 96.06 86 LEU A N 1
ATOM 662 C CA . LEU A 1 86 ? -5.426 3.224 10.180 1.00 96.06 86 LEU A CA 1
ATOM 663 C C . LEU A 1 86 ? -5.736 4.424 11.082 1.00 96.06 86 LEU A C 1
ATOM 665 O O . LEU A 1 86 ? -4.913 4.764 11.934 1.00 96.06 86 LEU A O 1
ATOM 669 N N . VAL A 1 87 ? -6.920 5.028 10.943 1.00 95.31 87 VAL A N 1
ATOM 670 C CA . VAL A 1 87 ? -7.352 6.168 11.769 1.00 95.31 87 VAL A CA 1
ATOM 671 C C . VAL A 1 87 ? -7.359 5.795 13.253 1.00 95.31 87 VAL A C 1
ATOM 673 O O . VAL A 1 87 ? -6.744 6.485 14.069 1.00 95.31 87 VAL A O 1
ATOM 676 N N . GLU A 1 88 ? -7.968 4.662 13.607 1.00 95.12 88 GLU A N 1
ATOM 677 C CA . GLU A 1 88 ? -7.990 4.164 14.987 1.00 95.12 88 GLU A CA 1
ATOM 678 C C . GLU A 1 88 ? -6.579 3.918 15.531 1.00 95.12 88 GLU A C 1
ATOM 680 O O . GLU A 1 88 ? -6.254 4.276 16.670 1.00 95.12 88 GLU A O 1
ATOM 685 N N . LYS A 1 89 ? -5.702 3.324 14.712 1.00 94.06 89 LYS A N 1
ATOM 686 C CA . LYS A 1 89 ? -4.319 3.052 15.102 1.00 94.06 89 LYS A CA 1
ATOM 687 C C . LYS A 1 89 ? -3.526 4.336 15.318 1.00 94.06 89 LYS A C 1
ATOM 689 O O . LYS A 1 89 ? -2.736 4.393 16.264 1.00 94.06 89 LYS A O 1
ATOM 694 N N . MET A 1 90 ? -3.721 5.346 14.472 1.00 92.44 90 MET A N 1
ATOM 695 C CA . MET A 1 90 ? -3.076 6.651 14.601 1.00 92.44 90 MET A CA 1
ATOM 696 C C . MET A 1 90 ? -3.504 7.353 15.892 1.00 92.44 90 MET A C 1
ATOM 698 O O . MET A 1 90 ? -2.634 7.811 16.632 1.00 92.44 90 MET A O 1
ATOM 702 N N . GLU A 1 91 ? -4.798 7.360 16.224 1.00 91.69 91 GLU A N 1
ATOM 703 C CA . GLU A 1 91 ? -5.290 7.920 17.492 1.00 91.69 91 GLU A CA 1
ATOM 704 C C . GLU A 1 91 ? -4.729 7.177 18.707 1.00 91.69 91 GLU A C 1
ATOM 706 O O . GLU A 1 91 ? -4.176 7.789 19.624 1.00 91.69 91 GLU A O 1
ATOM 711 N N . LYS A 1 92 ? -4.748 5.840 18.677 1.00 89.62 92 LYS A N 1
ATOM 712 C CA . LYS A 1 92 ? -4.145 5.023 19.736 1.00 89.62 92 LYS A CA 1
ATOM 713 C C . LYS A 1 92 ? -2.643 5.268 19.882 1.00 89.62 92 LYS A C 1
ATOM 715 O O . LYS A 1 92 ? -2.116 5.169 20.985 1.00 89.62 92 LYS A O 1
ATOM 720 N N . ASN A 1 93 ? -1.925 5.538 18.793 1.00 88.62 93 ASN A N 1
ATOM 721 C CA . ASN A 1 93 ? -0.494 5.829 18.846 1.00 88.62 93 ASN A CA 1
ATOM 722 C C . ASN A 1 93 ? -0.210 7.221 19.427 1.00 88.62 93 ASN A C 1
ATOM 724 O O . ASN A 1 93 ? 0.747 7.348 20.189 1.00 88.62 93 ASN A O 1
ATOM 728 N N . LYS A 1 94 ? -1.048 8.228 19.142 1.00 87.50 94 LYS A N 1
ATOM 729 C CA . LYS A 1 94 ? -0.955 9.563 19.765 1.00 87.50 94 LYS A CA 1
ATOM 730 C C . LYS A 1 94 ? -1.133 9.500 21.283 1.00 87.50 94 LYS A C 1
ATOM 732 O O . LYS A 1 94 ? -0.473 10.240 22.003 1.00 87.50 94 LYS A O 1
ATOM 737 N N . SER A 1 95 ? -1.993 8.604 21.773 1.00 84.69 95 SER A N 1
ATOM 738 C CA . SER A 1 95 ? -2.253 8.450 23.208 1.00 84.69 95 SER A CA 1
ATOM 739 C C . SER A 1 95 ? -1.210 7.601 23.951 1.00 84.69 95 SER A C 1
ATOM 741 O O . SER A 1 95 ? -1.323 7.427 25.164 1.00 84.69 95 SER A O 1
ATOM 743 N N . ARG A 1 96 ? -0.221 7.011 23.260 1.00 83.56 96 ARG A N 1
ATOM 744 C CA . ARG A 1 96 ? 0.818 6.190 23.904 1.00 83.56 96 ARG A CA 1
ATOM 745 C C . ARG A 1 96 ? 1.866 7.068 24.575 1.00 83.56 96 ARG A C 1
ATOM 747 O O . ARG A 1 96 ? 2.315 8.065 24.020 1.00 83.56 96 ARG A O 1
ATOM 754 N N . SER A 1 97 ? 2.320 6.632 25.748 1.00 81.25 97 SER A N 1
ATOM 755 C CA . SER A 1 97 ? 3.506 7.201 26.383 1.00 81.25 97 SER A CA 1
ATOM 756 C C . SER A 1 97 ? 4.745 7.011 25.501 1.00 81.25 97 SER A C 1
ATOM 758 O O . SER A 1 97 ? 4.825 6.087 24.680 1.00 81.25 97 SER A O 1
ATOM 760 N N . TYR A 1 98 ? 5.731 7.892 25.679 1.00 77.62 98 TYR A N 1
ATOM 761 C CA . TYR A 1 98 ? 7.003 7.810 24.969 1.00 77.62 98 TYR A CA 1
ATOM 762 C C . TYR A 1 98 ? 7.623 6.413 25.135 1.00 77.62 98 TYR A C 1
ATOM 764 O O . TYR A 1 98 ? 7.877 5.971 26.254 1.00 77.62 98 TYR A O 1
ATOM 772 N N . ARG A 1 99 ? 7.851 5.716 24.011 1.00 71.44 99 ARG A N 1
ATOM 773 C CA . ARG A 1 99 ? 8.372 4.335 23.956 1.00 71.44 99 ARG A CA 1
ATOM 774 C C . ARG A 1 99 ? 7.548 3.309 24.747 1.00 71.44 99 ARG A C 1
ATOM 776 O O . ARG A 1 99 ? 8.109 2.431 25.403 1.00 71.44 99 ARG A O 1
ATOM 783 N N . HIS A 1 100 ? 6.222 3.371 24.655 1.00 59.59 100 HIS A N 1
ATOM 784 C CA . HIS A 1 100 ? 5.351 2.319 25.179 1.00 59.59 100 HIS A CA 1
ATOM 785 C C . HIS A 1 100 ? 5.752 0.933 24.620 1.00 59.59 100 HIS A C 1
ATOM 787 O O . HIS A 1 100 ? 5.497 0.631 23.455 1.00 59.59 100 HIS A O 1
ATOM 793 N N . GLY A 1 101 ? 6.368 0.087 25.455 1.00 68.50 101 GLY A N 1
ATOM 794 C CA . GLY A 1 101 ? 6.856 -1.254 25.096 1.00 68.50 101 GLY A CA 1
ATOM 795 C C . GLY A 1 101 ? 8.382 -1.411 25.021 1.00 68.50 101 GLY A C 1
ATOM 796 O O . GLY A 1 101 ? 8.847 -2.527 24.836 1.00 68.50 101 GLY A O 1
ATOM 797 N N . GLY A 1 102 ? 9.172 -0.341 25.180 1.00 67.44 102 GLY A N 1
ATOM 798 C CA . GLY A 1 102 ? 10.634 -0.419 25.353 1.00 67.44 102 GLY A CA 1
ATOM 799 C C . GLY A 1 102 ? 11.452 -0.903 24.145 1.00 67.44 102 GLY A C 1
ATOM 800 O O . GLY A 1 102 ? 12.672 -1.014 24.248 1.00 67.44 102 GLY A O 1
ATOM 801 N N . LEU A 1 103 ? 10.815 -1.169 23.004 1.00 58.59 103 LEU A N 1
ATOM 802 C CA . LEU A 1 103 ? 11.487 -1.663 21.805 1.00 58.59 103 LEU A CA 1
ATOM 803 C C . LEU A 1 103 ? 12.267 -0.527 21.120 1.00 58.59 103 LEU A C 1
ATOM 805 O O . LEU A 1 103 ? 11.714 0.541 20.849 1.00 58.59 103 LEU A O 1
ATOM 809 N N . LYS A 1 104 ? 13.562 -0.761 20.874 1.00 49.78 104 LYS A N 1
ATOM 810 C CA . LYS A 1 104 ? 14.429 0.075 20.036 1.00 49.78 104 LYS A CA 1
ATOM 811 C C . LYS A 1 104 ? 14.533 -0.591 18.668 1.00 49.78 104 LYS A C 1
ATOM 813 O O . LYS A 1 104 ? 15.145 -1.652 18.571 1.00 49.78 104 LYS A O 1
ATOM 818 N N . TYR A 1 105 ? 13.955 0.041 17.660 1.00 52.38 105 TYR A N 1
ATOM 819 C CA . TYR A 1 105 ? 14.269 -0.196 16.257 1.00 52.38 105 TYR A CA 1
ATOM 820 C C . TYR A 1 105 ? 14.685 1.149 15.676 1.00 52.38 105 TYR A C 1
ATOM 822 O O . TYR A 1 105 ? 13.983 2.139 15.999 1.00 52.38 105 TYR A O 1
#

Secondary structure (DSSP, 8-state):
--HHHHHHHHHHHHHHHHHHHHHTTTTSSPPPHHHHHHHHHHHHHHHHHHHHTT--HHHHHHHHHHHHHHHHHHHHHTT--HHHHHHHHHHHHHTSPTTTT----